Protein AF-A0AAD7IJI9-F1 (afdb_monomer)

Nearest PDB structures (foldseek):
  8hmy-assembly1_A  TM=3.292E-01  e=3.371E+00  Homo sapiens
  8iss-assembly1_B  TM=3.440E-01  e=4.046E+00  Homo sapiens
  8hmz-assembly1_A  TM=4.153E-01  e=7.431E+00  Homo sapiens
  6rr9-assembly1_A  TM=2.975E-01  e=7.431E+00  Homo sapiens
  5t3d-assembly1_A  TM=1.562E-01  e=1.529E+00  Escherichia coli K-12

pLDDT: mean 88.13, std 9.64, range [35.31, 96.5]

Radius of gyration: 15.4 Å; Cα contacts (8 Å, |Δi|>4): 268; chains: 1; bounding box: 40×31×37 Å

Secondary structure (DSSP, 8-state):
-HHHHHHHHHHHTTHHHHHHHHHHTTTT-TTHHHHEEEEEEEEE-S--SGGGSEEEEEEEEEEHHHHHHHTTT-SS-HHHHHHHHHHHHHHTT-S-EEEEEEEE--TT--S-HHHHHHH-S-EEEEEEE--HHHHHHHHTT-PPPHHHHHHHHHHHHTT----S-----

Structure (mmCIF, N/CA/C/O backbone):
data_AF-A0AAD7IJI9-F1
#
_entry.id   AF-A0AAD7IJI9-F1
#
loop_
_atom_site.group_PDB
_atom_site.id
_atom_site.type_symbol
_atom_site.label_atom_id
_atom_site.label_alt_id
_atom_site.label_comp_id
_atom_site.label_asym_id
_atom_site.label_entity_id
_atom_site.label_seq_id
_atom_site.pdbx_PDB_ins_code
_atom_site.Cartn_x
_atom_site.Cartn_y
_atom_site.Cartn_z
_atom_site.occupancy
_atom_site.B_iso_or_equiv
_atom_site.auth_seq_id
_atom_site.auth_comp_id
_atom_site.auth_asym_id
_atom_site.auth_atom_id
_atom_site.pdbx_PDB_model_num
ATOM 1 N N . MET A 1 1 ? 13.661 8.427 -7.248 1.00 59.62 1 MET A N 1
ATOM 2 C CA . MET A 1 1 ? 12.667 8.735 -6.188 1.00 59.62 1 MET A CA 1
ATOM 3 C C . MET A 1 1 ? 11.526 9.624 -6.678 1.00 59.62 1 MET A C 1
ATOM 5 O O . MET A 1 1 ? 10.407 9.388 -6.252 1.00 59.62 1 MET A O 1
ATOM 9 N N . GLN A 1 2 ? 11.756 10.604 -7.561 1.00 71.94 2 GLN A N 1
ATOM 10 C CA . GLN A 1 2 ? 10.673 11.459 -8.073 1.00 71.94 2 GLN A CA 1
ATOM 11 C C . GLN A 1 2 ? 9.586 10.656 -8.814 1.00 71.94 2 GLN A C 1
ATOM 13 O O . GLN A 1 2 ? 8.403 10.842 -8.552 1.00 71.94 2 GLN A O 1
ATOM 18 N N . ASP A 1 3 ? 9.983 9.678 -9.627 1.00 81.31 3 ASP A N 1
ATOM 19 C CA . ASP A 1 3 ? 9.043 8.881 -10.419 1.00 81.31 3 ASP A CA 1
ATOM 20 C C . ASP A 1 3 ? 8.142 7.948 -9.601 1.00 81.31 3 ASP A C 1
ATOM 22 O O . ASP A 1 3 ? 6.962 7.817 -9.910 1.00 81.31 3 ASP A O 1
ATOM 26 N N . ILE A 1 4 ? 8.665 7.299 -8.553 1.00 80.50 4 ILE A N 1
ATOM 27 C CA . ILE A 1 4 ? 7.853 6.421 -7.691 1.00 80.50 4 ILE A CA 1
ATOM 28 C C . ILE A 1 4 ? 6.847 7.232 -6.859 1.00 80.50 4 ILE A C 1
ATOM 30 O O . ILE A 1 4 ? 5.748 6.753 -6.591 1.00 80.50 4 ILE A O 1
ATOM 34 N N . ASN A 1 5 ? 7.179 8.483 -6.521 1.00 81.56 5 ASN A N 1
ATOM 35 C CA . ASN A 1 5 ? 6.238 9.406 -5.891 1.00 81.56 5 ASN A CA 1
ATOM 36 C C . ASN A 1 5 ? 5.141 9.834 -6.875 1.00 81.56 5 ASN A C 1
ATOM 38 O O . ASN A 1 5 ? 3.968 9.724 -6.540 1.00 81.56 5 ASN A O 1
ATOM 42 N N . GLN A 1 6 ? 5.500 10.223 -8.105 1.00 82.25 6 GLN A N 1
ATOM 43 C CA . GLN A 1 6 ? 4.524 10.560 -9.153 1.00 82.25 6 GLN A CA 1
ATOM 44 C C . GLN A 1 6 ? 3.604 9.381 -9.494 1.00 82.25 6 GLN A C 1
ATOM 46 O O . GLN A 1 6 ? 2.400 9.552 -9.666 1.00 82.25 6 GLN A O 1
ATOM 51 N N . TRP A 1 7 ? 4.159 8.168 -9.570 1.00 87.56 7 TRP A N 1
ATOM 52 C CA . TRP A 1 7 ? 3.377 6.944 -9.728 1.00 87.56 7 TRP A CA 1
ATOM 53 C C . TRP A 1 7 ? 2.367 6.803 -8.587 1.00 87.56 7 TRP A C 1
ATOM 55 O O . TRP A 1 7 ? 1.179 6.606 -8.834 1.00 87.56 7 TRP A O 1
ATOM 65 N N . ALA A 1 8 ? 2.817 6.951 -7.340 1.00 79.06 8 ALA A N 1
ATOM 66 C CA . ALA A 1 8 ? 1.940 6.796 -6.192 1.00 79.06 8 ALA A CA 1
ATOM 67 C C . ALA A 1 8 ? 0.843 7.860 -6.167 1.00 79.06 8 ALA A C 1
ATOM 69 O O . ALA A 1 8 ? -0.300 7.523 -5.904 1.00 79.06 8 ALA A O 1
ATOM 70 N N . GLU A 1 9 ? 1.146 9.118 -6.487 1.00 82.75 9 GLU A N 1
ATOM 71 C CA . GLU A 1 9 ? 0.150 10.193 -6.569 1.00 82.75 9 GLU A CA 1
ATOM 72 C C . GLU A 1 9 ? -0.985 9.857 -7.540 1.00 82.75 9 GLU A C 1
ATOM 74 O O . GLU A 1 9 ? -2.154 10.014 -7.184 1.00 82.75 9 GLU A O 1
ATOM 79 N N . VAL A 1 10 ? -0.656 9.322 -8.721 1.00 82.06 10 VAL A N 1
ATOM 80 C CA . VAL A 1 10 ? -1.656 8.908 -9.717 1.00 82.06 10 VAL A CA 1
ATOM 81 C C . VAL A 1 10 ? -2.523 7.754 -9.209 1.00 82.06 10 VAL A C 1
ATOM 83 O O . VAL A 1 10 ? -3.721 7.753 -9.474 1.00 82.06 10 VAL A O 1
ATOM 86 N N . HIS A 1 11 ? -1.952 6.806 -8.457 1.00 81.50 11 HIS A N 1
ATOM 87 C CA . HIS A 1 11 ? -2.671 5.612 -7.984 1.00 81.50 11 HIS A CA 1
ATOM 88 C C . HIS A 1 11 ? -3.303 5.751 -6.584 1.00 81.50 11 HIS A C 1
ATOM 90 O O . HIS A 1 11 ? -4.125 4.928 -6.172 1.00 81.50 11 HIS A O 1
ATOM 96 N N . ASN A 1 12 ? -2.923 6.774 -5.815 1.00 80.62 12 ASN A N 1
ATOM 97 C CA . ASN A 1 12 ? -3.429 7.038 -4.463 1.00 80.62 12 ASN A CA 1
ATOM 98 C C . ASN A 1 12 ? -4.872 7.557 -4.476 1.00 80.62 12 ASN A C 1
ATOM 100 O O . ASN A 1 12 ? -5.554 7.457 -3.457 1.00 80.62 12 ASN A O 1
ATOM 104 N N . GLY A 1 13 ? -5.330 8.111 -5.603 1.00 73.81 13 GLY A N 1
ATOM 105 C CA . GLY A 1 13 ? -6.699 8.595 -5.779 1.00 73.81 13 GLY A CA 1
ATOM 106 C C . GLY A 1 13 ? -7.710 7.512 -6.167 1.00 73.81 13 GLY A C 1
ATOM 107 O O . GLY A 1 13 ? -8.906 7.727 -5.990 1.00 73.81 13 GLY A O 1
ATOM 108 N N . ASP A 1 14 ? -7.257 6.362 -6.678 1.00 76.12 14 ASP A N 1
ATOM 109 C CA . ASP A 1 14 ? -8.137 5.339 -7.249 1.00 76.12 14 ASP A CA 1
ATOM 110 C C . ASP A 1 14 ? -7.873 3.927 -6.694 1.00 76.12 14 ASP A C 1
ATOM 112 O O . ASP A 1 14 ? -8.705 3.353 -5.994 1.00 76.12 14 ASP A O 1
ATOM 116 N N . CYS A 1 15 ? -6.710 3.349 -6.973 1.00 85.69 15 CYS A N 1
ATOM 117 C CA . CYS A 1 15 ? -6.457 1.922 -6.894 1.00 85.69 15 CYS A CA 1
ATOM 118 C C . CYS A 1 15 ? -5.778 1.526 -5.590 1.00 85.69 15 CYS A C 1
ATOM 120 O O . CYS A 1 15 ? -6.173 0.535 -4.978 1.00 85.69 15 CYS A O 1
ATOM 122 N N . LEU A 1 16 ? -4.760 2.266 -5.144 1.00 88.62 16 LEU A N 1
ATOM 123 C CA . LEU A 1 16 ? -4.002 1.905 -3.943 1.00 88.62 16 LEU A 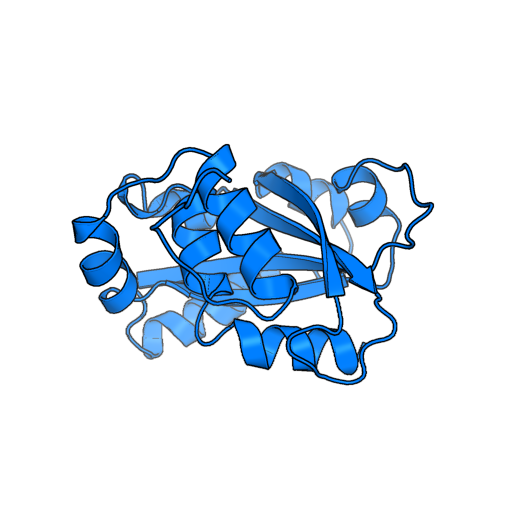CA 1
ATOM 124 C C . LEU A 1 16 ? -4.867 1.878 -2.676 1.00 88.62 16 LEU A C 1
ATOM 126 O O . LEU A 1 16 ? -4.728 0.919 -1.911 1.00 88.62 16 LEU A O 1
ATOM 130 N N . PRO A 1 17 ? -5.807 2.823 -2.458 1.00 90.75 17 PRO A N 1
ATOM 131 C CA . PRO A 1 17 ? -6.752 2.706 -1.359 1.00 90.75 17 PRO A CA 1
ATOM 132 C C . PRO A 1 17 ? -7.586 1.429 -1.472 1.00 90.75 17 PRO A C 1
ATOM 134 O O . PRO A 1 17 ? -7.612 0.641 -0.531 1.00 90.75 17 PRO A O 1
ATOM 137 N N . ILE A 1 18 ? -8.209 1.169 -2.625 1.00 90.88 18 ILE A N 1
ATOM 138 C CA . ILE A 1 18 ? -9.079 -0.001 -2.825 1.00 90.88 18 ILE A CA 1
ATOM 139 C C . ILE A 1 18 ? -8.313 -1.310 -2.596 1.00 90.88 18 ILE A C 1
ATOM 141 O O . ILE A 1 18 ? -8.775 -2.182 -1.857 1.00 90.88 18 ILE A O 1
ATOM 145 N N . VAL A 1 19 ? -7.121 -1.433 -3.182 1.00 92.19 19 VAL A N 1
ATOM 146 C CA . VAL A 1 19 ? -6.243 -2.594 -3.010 1.00 92.19 19 VAL A CA 1
ATOM 147 C C . VAL A 1 19 ? -5.873 -2.779 -1.550 1.00 92.19 19 VAL A C 1
ATOM 149 O O . VAL A 1 19 ? -5.938 -3.899 -1.060 1.00 92.19 19 VAL A O 1
ATOM 152 N N . ALA A 1 20 ? -5.511 -1.718 -0.831 1.00 93.38 20 ALA A N 1
ATOM 153 C CA . ALA A 1 20 ? -5.143 -1.837 0.573 1.00 93.38 20 ALA A CA 1
ATOM 154 C C . ALA A 1 20 ? -6.340 -2.207 1.463 1.00 93.38 20 ALA A C 1
ATOM 156 O O . ALA A 1 20 ? -6.194 -3.035 2.361 1.00 93.38 20 ALA A O 1
ATOM 157 N N . TRP A 1 21 ? -7.541 -1.697 1.178 1.00 94.25 21 TRP A N 1
ATOM 158 C CA . TRP A 1 21 ? -8.762 -2.139 1.860 1.00 94.25 21 TRP A CA 1
ATOM 159 C C . TRP A 1 21 ? -8.989 -3.646 1.706 1.00 94.25 21 TRP A C 1
ATOM 161 O O . TRP A 1 21 ? -9.253 -4.329 2.699 1.00 94.25 21 TRP A O 1
ATOM 171 N N . GLN A 1 22 ? -8.832 -4.158 0.483 1.00 94.50 22 GLN A N 1
ATOM 172 C CA . GLN A 1 22 ? -8.964 -5.582 0.182 1.00 94.50 22 GLN A CA 1
ATOM 173 C C . GLN A 1 22 ? -7.821 -6.398 0.806 1.00 94.50 22 GLN A C 1
ATOM 175 O O . GLN A 1 22 ? -8.069 -7.353 1.533 1.00 94.50 22 GLN A O 1
ATOM 180 N N . ALA A 1 23 ? -6.565 -6.009 0.602 1.00 94.44 23 ALA A N 1
ATOM 181 C CA . ALA A 1 23 ? -5.403 -6.769 1.056 1.00 94.44 23 ALA A CA 1
ATOM 182 C C . ALA A 1 23 ? -5.303 -6.856 2.588 1.00 94.44 23 ALA A C 1
ATOM 184 O O . ALA A 1 23 ? -4.913 -7.889 3.132 1.00 94.44 23 ALA A O 1
ATOM 185 N N . LEU A 1 24 ? -5.667 -5.790 3.306 1.00 95.12 24 LEU A N 1
ATOM 186 C CA . LEU A 1 24 ? -5.581 -5.767 4.769 1.00 95.12 24 LEU A CA 1
ATOM 187 C C . LEU A 1 24 ? -6.818 -6.381 5.449 1.00 95.12 24 LEU A C 1
ATOM 189 O O . LEU A 1 24 ? -6.748 -6.720 6.635 1.00 95.12 24 LEU A O 1
ATOM 193 N N . GLY A 1 25 ? -7.914 -6.584 4.709 1.00 93.50 25 GLY A N 1
ATOM 194 C CA . GLY A 1 25 ? -9.170 -7.120 5.235 1.00 93.50 25 GLY A CA 1
ATOM 195 C C . GLY A 1 25 ? -9.981 -6.089 6.021 1.00 93.50 25 GLY A C 1
ATOM 196 O O . GLY A 1 25 ? -10.601 -6.423 7.031 1.00 93.50 25 GLY A O 1
ATOM 197 N N . LEU A 1 26 ? -9.951 -4.819 5.604 1.00 94.12 26 LEU A N 1
ATOM 198 C CA . LEU A 1 26 ? -10.517 -3.715 6.394 1.00 94.12 26 LEU A CA 1
ATOM 199 C C . LEU A 1 26 ? -12.051 -3.710 6.434 1.00 94.12 26 LEU A C 1
ATOM 201 O O . LEU A 1 26 ? -12.634 -3.076 7.312 1.00 94.12 26 LEU A O 1
ATOM 205 N N . LEU A 1 27 ? -12.711 -4.419 5.513 1.00 91.69 27 LEU A N 1
ATOM 206 C CA . LEU A 1 27 ? -14.172 -4.533 5.488 1.00 91.69 27 LEU A CA 1
ATOM 207 C C . LEU A 1 27 ? -14.718 -5.327 6.677 1.00 91.69 27 LEU A C 1
ATOM 209 O O . LEU A 1 27 ? -15.776 -4.981 7.204 1.00 91.69 27 LEU A O 1
ATOM 213 N N . SER A 1 28 ? -13.993 -6.365 7.101 1.00 91.81 28 SER A N 1
ATOM 214 C CA . SER A 1 28 ? -14.358 -7.213 8.237 1.00 91.81 28 SER A CA 1
ATOM 215 C C . SER A 1 28 ? -13.692 -6.762 9.534 1.00 91.81 28 SER A C 1
ATOM 217 O O . SER A 1 28 ? -14.304 -6.845 10.596 1.00 91.81 28 SER A O 1
ATOM 219 N N . ASN A 1 29 ? -12.458 -6.259 9.462 1.00 94.06 29 ASN A N 1
ATOM 220 C CA . ASN A 1 29 ? -11.703 -5.829 10.629 1.00 94.06 29 ASN A CA 1
ATOM 221 C C . ASN A 1 29 ? -10.939 -4.531 10.350 1.00 94.06 29 ASN A C 1
ATOM 223 O O . ASN A 1 29 ? -9.795 -4.542 9.892 1.00 94.06 29 ASN A O 1
ATOM 227 N N . LEU A 1 30 ? -11.549 -3.401 10.707 1.00 92.88 30 LEU A N 1
ATOM 228 C CA . LEU A 1 30 ? -10.927 -2.089 10.545 1.00 92.88 30 LEU A CA 1
ATOM 229 C C . LEU A 1 30 ? -9.618 -1.959 11.346 1.00 92.88 30 LEU A C 1
ATOM 231 O O . LEU A 1 30 ? -8.697 -1.263 10.916 1.00 92.88 30 LEU A O 1
ATOM 235 N N . GLU A 1 31 ? -9.497 -2.636 12.494 1.00 93.19 31 GLU A N 1
ATOM 236 C CA . GLU A 1 31 ? -8.296 -2.610 13.345 1.00 93.19 31 GLU A CA 1
ATOM 237 C C . GLU A 1 31 ? -7.078 -3.267 12.686 1.00 93.19 31 GLU A C 1
ATOM 239 O O . GLU A 1 31 ? -5.944 -2.972 13.072 1.00 93.19 31 GLU A O 1
ATOM 244 N N . ALA A 1 32 ? -7.267 -4.049 11.616 1.00 94.00 32 ALA A N 1
ATOM 245 C CA . ALA A 1 32 ? -6.160 -4.591 10.833 1.00 94.00 32 ALA A CA 1
ATOM 246 C C . ALA A 1 32 ? -5.247 -3.496 10.244 1.00 94.00 32 ALA A C 1
ATOM 248 O O . ALA A 1 32 ? -4.056 -3.745 10.055 1.00 94.00 32 ALA A O 1
ATOM 249 N N . ARG A 1 33 ? -5.743 -2.259 10.058 1.00 93.31 33 ARG A N 1
ATOM 250 C CA . ARG A 1 33 ? -4.931 -1.100 9.624 1.00 93.31 33 ARG A CA 1
ATOM 251 C C . ARG A 1 33 ? -3.751 -0.788 10.559 1.00 93.31 33 ARG A C 1
ATOM 253 O O . ARG A 1 33 ? -2.759 -0.217 10.123 1.00 93.31 33 ARG A O 1
ATOM 260 N N . LYS A 1 34 ? -3.852 -1.160 11.843 1.00 90.25 34 LYS A N 1
ATOM 261 C CA . LYS A 1 34 ? -2.821 -0.910 12.867 1.00 90.25 34 LYS A CA 1
ATOM 262 C C . LYS A 1 34 ? -1.824 -2.059 13.005 1.00 90.25 34 LYS A C 1
ATOM 264 O O . LYS A 1 34 ? -0.742 -1.882 13.568 1.00 90.25 34 LYS A O 1
ATOM 269 N N . SER A 1 35 ? -2.190 -3.253 12.542 1.00 91.62 35 SER A N 1
ATOM 270 C CA . SER A 1 35 ? -1.395 -4.473 12.711 1.00 91.62 35 SER A CA 1
ATOM 271 C C . SER A 1 35 ? -0.800 -5.000 11.410 1.00 91.62 35 SER A C 1
ATOM 273 O O . SER A 1 35 ? 0.115 -5.820 11.475 1.00 91.62 35 SER A O 1
ATOM 275 N N . LYS A 1 36 ? -1.244 -4.500 10.252 1.00 95.19 36 LYS A N 1
ATOM 276 C CA . LYS A 1 36 ? -0.782 -4.927 8.929 1.00 95.19 36 LYS A CA 1
ATOM 277 C C . LYS A 1 36 ? -0.335 -3.750 8.058 1.00 95.19 36 LYS A C 1
ATOM 279 O O . LYS A 1 36 ? -0.864 -2.648 8.167 1.00 95.19 36 LYS A O 1
ATOM 284 N N . ILE A 1 37 ? 0.630 -4.009 7.182 1.00 95.12 37 ILE A N 1
ATOM 285 C CA . ILE A 1 37 ? 1.181 -3.077 6.194 1.00 95.12 37 ILE A CA 1
ATOM 286 C C . ILE A 1 37 ? 1.212 -3.795 4.849 1.00 95.12 37 ILE A C 1
ATOM 288 O O . ILE A 1 37 ? 1.656 -4.940 4.763 1.00 95.12 37 ILE A O 1
ATOM 292 N N . LEU A 1 38 ? 0.766 -3.115 3.795 1.00 96.50 38 LEU A N 1
ATOM 293 C CA . LEU A 1 38 ? 0.894 -3.631 2.438 1.00 96.50 38 LEU A CA 1
ATOM 294 C C . LEU A 1 38 ? 2.273 -3.258 1.891 1.00 96.50 38 LEU A C 1
ATOM 296 O O . LEU A 1 38 ? 2.614 -2.080 1.835 1.00 96.50 38 LEU A O 1
ATOM 300 N N . VAL A 1 39 ? 3.059 -4.245 1.480 1.00 96.50 39 VAL A N 1
ATOM 301 C CA . VAL A 1 39 ? 4.366 -4.043 0.847 1.00 96.50 39 VAL A CA 1
ATOM 302 C C . VAL A 1 39 ? 4.252 -4.443 -0.618 1.00 96.50 39 VAL A C 1
ATOM 304 O O . VAL A 1 39 ? 3.811 -5.551 -0.917 1.00 96.50 39 VAL A O 1
ATOM 307 N N . ILE A 1 40 ? 4.631 -3.550 -1.530 1.00 96.38 40 ILE A N 1
ATOM 308 C CA . ILE A 1 40 ? 4.533 -3.744 -2.979 1.00 96.38 40 ILE A CA 1
ATOM 309 C C . ILE A 1 40 ? 5.931 -3.639 -3.591 1.00 96.38 40 ILE A C 1
ATOM 311 O O . ILE A 1 40 ? 6.568 -2.587 -3.531 1.00 96.38 40 ILE A O 1
ATOM 315 N N . GLY A 1 41 ? 6.394 -4.728 -4.194 1.00 95.69 41 GLY A N 1
ATOM 316 C CA . GLY A 1 41 ? 7.580 -4.767 -5.040 1.00 95.69 41 GLY A CA 1
ATOM 317 C C . GLY A 1 41 ? 7.217 -4.424 -6.481 1.00 95.69 41 GLY A C 1
ATOM 318 O O . GLY A 1 41 ? 6.325 -5.035 -7.076 1.00 95.69 41 GLY A O 1
ATOM 319 N N . LEU A 1 42 ? 7.914 -3.448 -7.046 1.00 95.00 42 LEU A N 1
ATOM 320 C CA . LEU A 1 42 ? 7.661 -2.877 -8.362 1.00 95.00 42 LEU A CA 1
ATOM 321 C C . LEU A 1 42 ? 8.904 -2.999 -9.241 1.00 95.00 42 LEU A C 1
ATOM 323 O O . LEU A 1 42 ? 10.004 -2.709 -8.787 1.00 95.00 42 LEU A O 1
ATOM 327 N N . CYS A 1 43 ? 8.728 -3.353 -10.511 1.00 93.94 43 CYS A N 1
ATOM 328 C CA . CYS A 1 43 ? 9.793 -3.279 -11.513 1.00 93.94 43 CYS A CA 1
ATOM 329 C C . CYS A 1 43 ? 9.564 -2.101 -12.445 1.00 93.94 43 CYS A C 1
ATOM 331 O O . CYS A 1 43 ? 8.452 -1.918 -12.942 1.00 93.94 43 CYS A O 1
ATOM 333 N N . ARG A 1 44 ? 10.619 -1.325 -12.701 1.00 92.50 44 ARG A N 1
ATOM 334 C CA . ARG A 1 44 ? 10.580 -0.222 -13.659 1.00 92.50 44 ARG A CA 1
ATOM 335 C C . ARG A 1 44 ? 10.357 -0.751 -15.078 1.00 92.50 44 ARG A C 1
ATOM 337 O O . ARG A 1 44 ? 10.974 -1.736 -15.479 1.00 92.50 44 ARG A O 1
ATOM 344 N N . THR A 1 45 ? 9.494 -0.085 -15.835 1.00 92.06 45 THR A N 1
ATOM 345 C CA . THR A 1 45 ? 9.262 -0.353 -17.260 1.00 92.06 45 THR A CA 1
ATOM 346 C C . THR A 1 45 ? 9.973 0.685 -18.133 1.00 92.06 45 THR A C 1
ATOM 348 O O . THR A 1 45 ? 10.487 1.692 -17.644 1.00 92.06 45 THR A O 1
ATOM 351 N N . ALA A 1 46 ? 9.955 0.476 -19.452 1.00 92.12 46 ALA A N 1
ATOM 352 C CA . ALA A 1 46 ? 10.395 1.477 -20.426 1.00 92.12 46 ALA A CA 1
ATOM 353 C C . ALA A 1 46 ? 9.399 2.646 -20.604 1.00 92.12 46 ALA A C 1
ATOM 355 O O . ALA A 1 46 ? 9.655 3.555 -21.390 1.00 92.12 46 ALA A O 1
ATOM 356 N N . SER A 1 47 ? 8.249 2.622 -19.919 1.00 90.38 47 SER A N 1
ATOM 357 C CA . SER A 1 47 ? 7.223 3.656 -20.051 1.00 90.38 47 SER A CA 1
ATOM 358 C C . SER A 1 47 ? 7.681 4.990 -19.468 1.00 90.38 47 SER A C 1
ATOM 360 O O . SER A 1 47 ? 8.313 5.051 -18.412 1.00 90.38 47 SER A O 1
ATOM 362 N N . THR A 1 48 ? 7.273 6.072 -20.127 1.00 88.75 48 THR A N 1
ATOM 363 C CA . THR A 1 48 ? 7.381 7.451 -19.634 1.00 88.75 48 THR A CA 1
ATOM 364 C C . THR A 1 48 ? 6.063 7.972 -19.049 1.00 88.75 48 THR A C 1
ATOM 366 O O . THR A 1 48 ? 5.988 9.117 -18.618 1.00 88.75 48 THR A O 1
ATOM 369 N N . THR A 1 49 ? 5.012 7.147 -19.008 1.00 87.50 49 THR A N 1
ATOM 370 C CA . THR A 1 49 ? 3.720 7.529 -18.426 1.00 87.50 49 THR A CA 1
ATOM 371 C C . THR A 1 49 ? 3.677 7.148 -16.943 1.00 87.50 49 THR A C 1
ATOM 373 O O . THR A 1 49 ? 3.811 5.959 -16.645 1.00 87.50 49 THR A O 1
ATOM 376 N N . PRO A 1 50 ? 3.386 8.082 -16.014 1.00 85.56 50 PRO A N 1
ATOM 377 C CA . PRO A 1 50 ? 3.363 7.799 -14.575 1.00 85.56 50 PRO A CA 1
ATOM 378 C C . PRO A 1 50 ? 2.497 6.607 -14.164 1.00 85.56 50 PRO A C 1
ATOM 380 O O . PRO A 1 50 ? 2.867 5.824 -13.291 1.00 85.56 50 PRO A O 1
ATOM 383 N N . ARG A 1 51 ? 1.372 6.408 -14.859 1.00 86.19 51 ARG A N 1
ATOM 384 C CA . ARG A 1 51 ? 0.453 5.289 -14.626 1.00 86.19 51 ARG A CA 1
ATOM 385 C C . ARG A 1 51 ? 1.094 3.917 -14.856 1.00 86.19 51 ARG A C 1
ATOM 387 O O . ARG A 1 51 ? 0.723 2.966 -14.176 1.00 86.19 51 ARG A O 1
ATOM 394 N N . THR A 1 52 ? 2.042 3.822 -15.788 1.00 89.81 52 THR A N 1
ATOM 395 C CA . THR A 1 52 ? 2.661 2.566 -16.244 1.00 89.81 52 THR A CA 1
ATOM 396 C C . THR A 1 52 ? 4.180 2.548 -16.080 1.00 89.81 52 THR A C 1
ATOM 398 O O . THR A 1 52 ? 4.839 1.656 -16.614 1.00 89.81 52 THR A O 1
ATOM 401 N N . TYR A 1 53 ? 4.748 3.486 -15.307 1.00 91.00 53 TYR A N 1
ATOM 402 C CA . TYR A 1 53 ? 6.168 3.486 -14.932 1.00 91.00 53 TYR A CA 1
ATOM 403 C C . TYR A 1 53 ? 6.619 2.150 -14.349 1.00 91.00 53 TYR A C 1
ATOM 405 O O . TYR A 1 53 ? 7.770 1.760 -14.525 1.00 91.00 53 TYR A O 1
ATOM 413 N N . TYR A 1 54 ? 5.716 1.450 -13.665 1.00 92.88 54 TYR A N 1
ATOM 414 C CA . TYR A 1 54 ? 6.033 0.247 -12.924 1.00 92.88 54 TYR A CA 1
ATOM 415 C C . TYR A 1 54 ? 5.050 -0.880 -13.212 1.00 92.88 54 TYR A C 1
ATOM 417 O O . TYR A 1 54 ? 3.849 -0.652 -13.324 1.00 92.88 54 TYR A O 1
ATOM 425 N N . THR A 1 55 ? 5.559 -2.109 -13.242 1.00 94.06 55 THR A N 1
ATOM 426 C CA . THR A 1 55 ? 4.756 -3.336 -13.182 1.00 94.06 55 THR A CA 1
ATOM 427 C C . THR A 1 55 ? 4.897 -4.006 -11.825 1.00 94.06 55 THR A C 1
ATOM 429 O O . THR A 1 55 ? 5.944 -3.910 -11.182 1.00 94.06 55 THR A O 1
ATOM 432 N N . LEU A 1 56 ? 3.859 -4.734 -11.412 1.00 94.62 56 LEU A N 1
ATOM 433 C CA . LEU A 1 56 ? 3.895 -5.534 -10.193 1.00 94.62 56 LEU A CA 1
ATOM 434 C C . LEU A 1 56 ? 4.934 -6.655 -10.312 1.00 94.62 56 LEU A C 1
ATOM 436 O O . LEU A 1 56 ? 4.854 -7.457 -11.243 1.00 94.62 56 LEU A O 1
ATOM 440 N N . LYS A 1 57 ? 5.861 -6.731 -9.354 1.00 93.88 57 LYS A N 1
ATOM 441 C CA . LYS A 1 57 ? 6.751 -7.884 -9.175 1.00 93.88 57 LYS A CA 1
ATOM 442 C C . LYS A 1 57 ? 6.195 -8.826 -8.117 1.00 93.88 57 LYS A C 1
ATOM 444 O O . LYS A 1 57 ? 5.966 -10.001 -8.377 1.00 93.88 57 LYS A O 1
ATOM 449 N N . GLU A 1 58 ? 5.946 -8.287 -6.931 1.00 94.19 58 GLU A N 1
ATOM 450 C CA . GLU A 1 58 ? 5.466 -9.043 -5.780 1.00 94.19 58 GLU A CA 1
ATOM 451 C C . GLU A 1 58 ? 4.633 -8.130 -4.876 1.00 94.19 58 GLU A C 1
ATOM 453 O O . GLU A 1 58 ? 4.806 -6.913 -4.861 1.00 94.19 58 GLU A O 1
ATOM 458 N N . VAL A 1 59 ? 3.719 -8.710 -4.104 1.00 95.62 59 VAL A N 1
ATOM 459 C CA . VAL A 1 59 ? 2.992 -7.995 -3.057 1.00 95.62 59 VAL A CA 1
ATOM 460 C C . VAL A 1 59 ? 2.804 -8.899 -1.848 1.00 95.62 59 VAL A C 1
ATOM 462 O O . VAL A 1 59 ? 2.414 -10.065 -1.977 1.00 95.62 59 VAL A O 1
ATOM 465 N N . TYR A 1 60 ? 3.069 -8.338 -0.673 1.00 95.62 60 TYR A N 1
ATOM 466 C CA . TYR A 1 60 ? 3.076 -9.041 0.600 1.00 95.62 60 TYR A CA 1
ATOM 467 C C . TYR A 1 60 ? 2.355 -8.221 1.671 1.00 95.62 60 TYR A C 1
ATOM 469 O O . TYR A 1 60 ? 2.540 -7.008 1.775 1.00 95.62 60 TYR A O 1
ATOM 477 N N . VAL A 1 61 ? 1.533 -8.883 2.484 1.00 96.06 61 VAL A N 1
ATOM 478 C CA . VAL A 1 61 ? 0.876 -8.263 3.639 1.00 96.06 61 VAL A CA 1
ATOM 479 C C . VAL A 1 61 ? 1.704 -8.586 4.877 1.00 96.06 6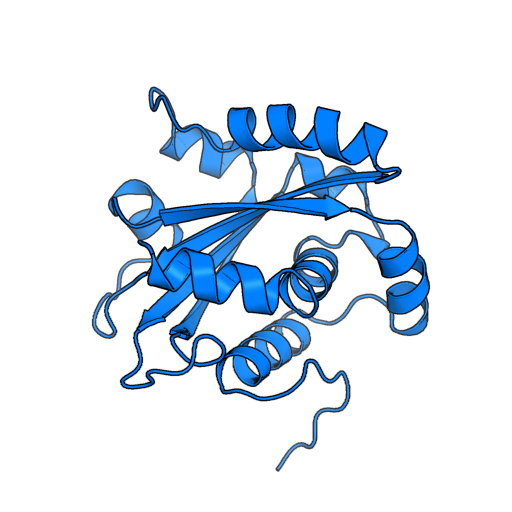1 VAL A C 1
ATOM 481 O O . VAL A 1 61 ? 1.594 -9.669 5.444 1.00 96.06 61 VAL A O 1
ATOM 484 N N . ALA A 1 62 ? 2.548 -7.643 5.285 1.00 95.31 62 ALA A N 1
ATOM 4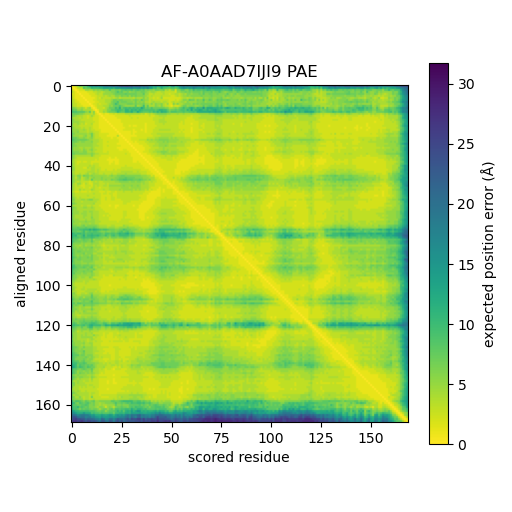85 C CA . ALA A 1 62 ? 3.415 -7.794 6.446 1.00 95.31 62 ALA A CA 1
ATOM 486 C C . ALA A 1 62 ? 2.698 -7.388 7.733 1.00 95.31 62 ALA A C 1
ATOM 488 O O . ALA A 1 62 ? 1.868 -6.476 7.735 1.00 95.31 62 ALA A O 1
ATOM 489 N N . SER A 1 63 ? 3.077 -7.984 8.862 1.00 94.62 63 SER A N 1
ATOM 490 C CA . SER A 1 63 ? 2.703 -7.425 10.159 1.00 94.62 63 SER A CA 1
ATOM 491 C C . SER A 1 63 ? 3.502 -6.151 10.457 1.00 94.62 63 SER A C 1
ATOM 493 O O . SER A 1 63 ? 4.672 -6.005 10.084 1.00 94.62 63 SER A O 1
ATOM 495 N N . THR A 1 64 ? 2.910 -5.225 11.215 1.00 91.88 64 THR 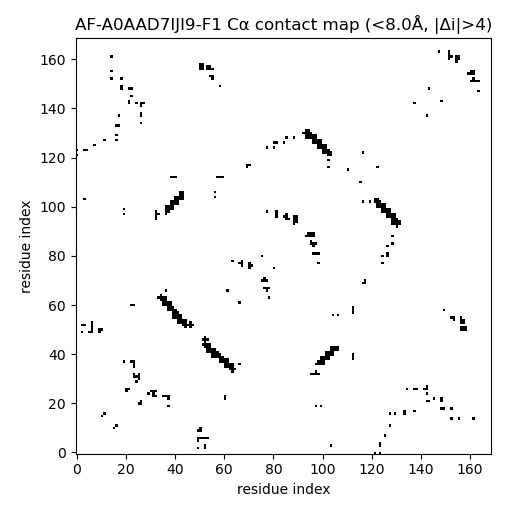A N 1
ATOM 496 C CA . THR A 1 64 ? 3.640 -4.037 11.687 1.00 91.88 64 THR A CA 1
ATOM 497 C C . THR A 1 64 ? 4.827 -4.406 12.574 1.00 91.88 64 THR A C 1
ATOM 499 O O . THR A 1 64 ? 5.807 -3.665 12.606 1.00 91.88 64 THR A O 1
ATOM 502 N N . ALA A 1 65 ? 4.783 -5.545 13.272 1.00 92.25 65 ALA A N 1
ATOM 503 C CA . ALA A 1 65 ? 5.886 -6.039 14.095 1.00 92.25 65 ALA A CA 1
ATOM 504 C C . ALA A 1 65 ? 7.102 -6.461 13.253 1.00 92.25 65 ALA A C 1
ATOM 506 O O . ALA A 1 65 ? 8.230 -6.089 13.583 1.00 92.25 65 ALA A O 1
ATOM 507 N N . GLU A 1 66 ? 6.883 -7.187 12.152 1.00 94.19 66 GLU A N 1
ATOM 508 C CA . GLU A 1 66 ? 7.948 -7.564 11.211 1.00 94.19 66 GLU A CA 1
ATOM 509 C C . GLU A 1 66 ? 8.603 -6.328 10.597 1.00 94.19 66 GLU A C 1
ATOM 511 O O . GLU A 1 66 ? 9.827 -6.189 10.638 1.00 94.19 66 GLU A O 1
ATOM 516 N N . VAL A 1 67 ? 7.794 -5.380 10.117 1.00 92.94 67 VAL A N 1
ATOM 517 C CA . VAL A 1 67 ? 8.301 -4.124 9.552 1.00 92.94 67 VAL A CA 1
ATOM 518 C C . VAL A 1 67 ? 9.064 -3.319 10.609 1.00 92.94 67 VAL A C 1
ATOM 520 O O . VAL A 1 67 ? 10.182 -2.873 10.362 1.00 92.94 67 VAL A O 1
ATOM 523 N N . LYS A 1 68 ? 8.538 -3.182 11.833 1.00 90.88 68 LYS A N 1
ATOM 524 C CA . LYS A 1 68 ? 9.247 -2.489 12.925 1.00 90.88 68 LYS A CA 1
ATOM 525 C C . LYS A 1 68 ? 10.613 -3.104 13.223 1.00 90.88 68 LYS A C 1
ATOM 527 O O . LYS A 1 68 ? 11.538 -2.361 13.544 1.00 90.88 68 LYS A O 1
ATOM 532 N N . ARG A 1 69 ? 10.754 -4.429 13.111 1.00 92.44 69 ARG A N 1
ATOM 533 C CA . ARG A 1 69 ? 12.034 -5.123 13.310 1.00 92.44 69 ARG A CA 1
ATOM 534 C C . ARG A 1 69 ? 13.055 -4.731 12.242 1.00 92.44 69 ARG A C 1
ATOM 536 O O . ARG A 1 69 ? 14.194 -4.440 12.591 1.00 92.44 69 ARG A O 1
ATOM 543 N N . ILE A 1 70 ? 12.634 -4.660 10.980 1.00 92.81 70 ILE A N 1
ATOM 544 C CA . ILE A 1 70 ? 13.487 -4.255 9.850 1.00 92.81 70 ILE A CA 1
ATOM 545 C C . ILE A 1 70 ? 13.962 -2.801 9.997 1.00 92.81 70 ILE A C 1
ATOM 547 O O . ILE A 1 70 ? 15.119 -2.485 9.727 1.00 92.81 70 ILE A O 1
ATOM 551 N N . PHE A 1 71 ? 13.082 -1.918 10.472 1.00 91.44 71 PHE A N 1
ATOM 552 C CA . PHE A 1 71 ? 13.361 -0.486 10.632 1.00 91.44 71 PHE A CA 1
ATOM 553 C C . PHE A 1 71 ? 13.846 -0.103 12.037 1.00 91.44 71 PHE A C 1
ATOM 555 O O . PHE A 1 71 ? 13.845 1.079 12.397 1.00 91.44 71 PHE A O 1
ATOM 562 N N . LYS A 1 72 ? 14.259 -1.075 12.860 1.00 89.38 72 LYS A N 1
ATOM 563 C CA . LYS A 1 72 ? 14.763 -0.803 14.209 1.00 89.38 72 LYS A CA 1
ATOM 564 C C . LYS A 1 72 ? 16.007 0.090 14.124 1.00 89.38 72 LYS A C 1
ATOM 566 O O . LYS A 1 72 ? 16.952 -0.224 13.411 1.00 89.38 72 LYS A O 1
ATOM 571 N N . GLY A 1 73 ? 15.991 1.211 14.846 1.00 84.12 73 GLY A N 1
ATOM 572 C CA . GLY A 1 73 ? 17.096 2.178 14.866 1.00 84.12 73 GLY A CA 1
ATOM 573 C C . GLY A 1 73 ? 17.176 3.108 13.648 1.00 84.12 73 GLY A C 1
ATOM 574 O O . GLY A 1 73 ? 18.070 3.945 13.599 1.00 84.12 73 GLY A O 1
ATOM 575 N N . ARG A 1 74 ? 16.251 3.010 12.681 1.00 84.38 74 ARG A N 1
ATOM 576 C CA . ARG A 1 74 ? 16.181 3.937 11.540 1.00 84.38 74 ARG A CA 1
ATOM 577 C C . ARG A 1 74 ? 15.323 5.154 11.890 1.00 84.38 74 ARG A C 1
ATOM 579 O O . ARG A 1 74 ? 14.259 5.008 12.491 1.00 84.38 74 ARG A O 1
ATOM 586 N N . SER A 1 75 ? 15.764 6.343 11.477 1.00 78.31 75 SER A N 1
ATOM 587 C CA . SER A 1 75 ? 15.033 7.605 11.678 1.00 78.31 75 SER A CA 1
ATOM 588 C C . SER A 1 75 ? 13.701 7.629 10.923 1.00 78.31 75 SER A C 1
ATOM 590 O O . SER A 1 75 ? 12.684 8.054 11.471 1.00 78.31 75 SER A O 1
ATOM 592 N N . ASN A 1 76 ? 13.693 7.111 9.692 1.00 76.94 76 ASN A N 1
ATOM 593 C CA . ASN A 1 76 ? 12.494 6.942 8.881 1.00 76.94 76 ASN A CA 1
ATOM 594 C C . ASN A 1 76 ? 11.820 5.599 9.208 1.00 76.94 76 ASN A C 1
ATOM 596 O O . ASN A 1 76 ? 12.036 4.591 8.533 1.00 76.94 76 ASN A O 1
ATOM 600 N N . ASN A 1 77 ? 11.071 5.565 10.313 1.00 84.19 77 ASN A N 1
ATOM 601 C CA . ASN A 1 77 ? 10.368 4.374 10.783 1.00 84.19 77 ASN A CA 1
ATOM 602 C C . ASN A 1 77 ? 8.898 4.377 10.308 1.00 84.19 77 ASN A C 1
ATOM 604 O O . ASN A 1 77 ? 8.167 5.308 10.655 1.00 84.19 77 ASN A O 1
ATOM 608 N N . PRO A 1 78 ? 8.418 3.316 9.631 1.00 87.56 78 PRO A N 1
ATOM 609 C CA . PRO A 1 78 ? 7.025 3.177 9.188 1.00 87.56 78 PRO A CA 1
ATOM 610 C C . PRO A 1 78 ? 5.970 3.442 10.271 1.00 87.56 78 PRO A C 1
ATOM 612 O O . PRO A 1 78 ? 4.948 4.071 10.017 1.00 87.56 78 PRO A O 1
ATOM 615 N N . GLY A 1 79 ? 6.220 3.017 11.512 1.00 85.50 79 GLY A N 1
ATOM 616 C CA . GLY A 1 79 ? 5.307 3.248 12.633 1.00 85.50 79 GLY A CA 1
ATOM 617 C C . GLY A 1 79 ? 5.286 4.694 13.136 1.00 85.50 79 GLY A C 1
ATOM 618 O O . GLY A 1 79 ? 4.324 5.096 13.786 1.00 85.50 79 GLY A O 1
ATOM 619 N N . ARG A 1 80 ? 6.330 5.484 12.867 1.00 86.31 80 ARG A N 1
ATOM 620 C CA . ARG A 1 80 ? 6.315 6.931 13.114 1.00 86.31 80 ARG A CA 1
ATOM 621 C C . ARG A 1 80 ? 5.501 7.639 12.031 1.00 86.31 80 ARG A C 1
ATOM 623 O O . ARG A 1 80 ? 4.554 8.330 12.384 1.00 86.31 80 ARG A O 1
ATOM 630 N N . VAL A 1 81 ? 5.799 7.361 10.758 1.00 89.38 81 VAL A N 1
ATOM 631 C CA . VAL A 1 81 ? 5.080 7.926 9.600 1.00 89.38 81 VAL A CA 1
ATOM 632 C C . VAL A 1 81 ? 3.579 7.647 9.690 1.00 89.38 81 VAL A C 1
ATOM 634 O O . VAL A 1 81 ? 2.771 8.555 9.530 1.00 89.38 81 VAL A O 1
ATOM 637 N N . LEU A 1 82 ? 3.187 6.412 10.018 1.00 89.69 82 LEU A N 1
ATOM 638 C CA . LEU A 1 82 ? 1.774 6.064 10.160 1.00 89.69 82 LEU A CA 1
ATOM 639 C C . LEU A 1 82 ? 1.073 6.884 11.254 1.00 89.69 82 LEU A C 1
ATOM 641 O O . LEU A 1 82 ? -0.033 7.352 11.020 1.00 89.69 82 LEU A O 1
ATOM 645 N N . ARG A 1 83 ? 1.706 7.088 12.418 1.00 88.44 83 ARG A N 1
ATOM 646 C CA . ARG A 1 83 ? 1.110 7.856 13.527 1.00 88.44 83 ARG A CA 1
ATOM 647 C C . ARG A 1 83 ? 0.954 9.334 13.189 1.00 88.44 83 ARG A C 1
ATOM 649 O O . ARG A 1 83 ? -0.128 9.878 13.369 1.00 88.44 83 ARG A O 1
ATOM 656 N N . GLU A 1 84 ? 2.011 9.950 12.662 1.00 89.69 84 GLU A N 1
ATOM 657 C CA . GLU A 1 84 ? 1.998 11.367 12.274 1.00 89.69 84 GLU A CA 1
ATOM 658 C C . GLU A 1 84 ? 0.906 11.638 11.229 1.00 89.69 84 GLU A C 1
ATOM 660 O O . GLU A 1 84 ? 0.167 12.615 11.328 1.00 89.69 84 GLU A O 1
ATOM 665 N N . HIS A 1 85 ? 0.739 10.735 10.259 1.00 89.94 85 HIS A N 1
ATOM 666 C CA . HIS A 1 85 ? -0.319 10.873 9.265 1.00 89.94 85 HIS A CA 1
ATOM 667 C C . HIS A 1 85 ? -1.706 10.489 9.785 1.00 89.94 85 HIS A C 1
ATOM 669 O O . HIS A 1 85 ? -2.681 11.085 9.338 1.00 89.94 85 HIS A O 1
ATOM 675 N N . GLU A 1 86 ? -1.841 9.534 10.708 1.00 91.75 86 GLU A N 1
ATOM 676 C CA . GLU A 1 86 ? -3.142 9.175 11.286 1.00 91.75 86 GLU A CA 1
ATOM 677 C C . GLU A 1 86 ? -3.788 10.377 11.985 1.00 91.75 86 GLU A C 1
ATOM 679 O O . GLU A 1 86 ? -4.949 10.676 11.717 1.00 91.75 86 GLU A O 1
ATOM 684 N N . GLU A 1 87 ? -3.026 11.129 12.781 1.00 90.62 87 GLU A N 1
ATOM 685 C CA . GLU A 1 87 ? -3.515 12.343 13.449 1.00 90.62 87 GLU A CA 1
ATOM 686 C C . GLU A 1 87 ? -4.031 13.399 12.463 1.00 90.62 87 GLU A C 1
ATOM 688 O O . GLU A 1 87 ? -5.038 14.059 12.727 1.00 90.62 87 GLU A O 1
ATOM 693 N N . ILE A 1 88 ? -3.365 13.550 11.316 1.00 90.31 88 ILE A N 1
ATOM 694 C CA . ILE A 1 88 ? -3.785 14.471 10.254 1.00 90.31 88 ILE A CA 1
ATOM 695 C C . ILE A 1 88 ? -5.064 13.951 9.590 1.00 90.31 88 ILE A C 1
ATOM 697 O O . ILE A 1 88 ? -6.054 14.670 9.509 1.00 90.31 88 ILE A O 1
ATOM 701 N N . ARG A 1 89 ? -5.086 12.680 9.174 1.00 91.00 89 ARG A N 1
ATOM 702 C CA . ARG A 1 89 ? -6.226 12.098 8.446 1.00 91.00 89 ARG A CA 1
ATOM 703 C C . ARG A 1 89 ? -7.501 12.037 9.283 1.00 91.00 89 ARG A C 1
ATOM 705 O O . ARG A 1 89 ? -8.587 12.169 8.728 1.00 91.00 89 ARG A O 1
ATOM 712 N N . LEU A 1 90 ? -7.388 11.856 10.599 1.00 92.38 90 LEU A N 1
ATOM 713 C CA . LEU A 1 90 ? -8.539 11.914 11.504 1.00 92.38 90 LEU A CA 1
ATOM 714 C C . LEU A 1 90 ? -9.214 13.296 11.479 1.00 92.38 90 LEU A C 1
ATOM 716 O O . LEU A 1 90 ? -10.439 13.367 11.531 1.00 92.38 90 LEU A O 1
ATOM 720 N N . LYS A 1 91 ? -8.445 14.387 11.334 1.00 92.06 91 LYS A N 1
ATOM 721 C CA . LYS A 1 91 ? -8.996 15.748 11.183 1.00 92.06 91 LYS A CA 1
ATOM 722 C C . LYS A 1 91 ? -9.731 15.932 9.853 1.00 92.06 91 LYS A C 1
ATOM 724 O O . LYS A 1 91 ? -10.704 16.675 9.805 1.00 92.06 91 LYS A O 1
ATOM 729 N N . ASP A 1 92 ? -9.327 15.195 8.821 1.00 90.75 92 ASP A N 1
ATOM 730 C CA . ASP A 1 92 ? -9.975 15.177 7.502 1.00 90.75 92 ASP A CA 1
ATOM 731 C C . ASP A 1 92 ? -11.228 14.271 7.453 1.00 90.75 92 ASP A C 1
ATOM 733 O O . ASP A 1 92 ? -11.784 14.025 6.382 1.00 90.75 92 ASP A O 1
ATOM 737 N N . GLY A 1 93 ? -11.668 13.715 8.590 1.00 91.75 93 GLY A N 1
ATOM 738 C CA . GLY A 1 93 ? -12.829 12.822 8.664 1.00 91.75 93 GLY A CA 1
ATOM 739 C C . GLY A 1 93 ? -12.546 11.369 8.262 1.00 91.75 93 GLY A C 1
ATOM 740 O O . GLY A 1 93 ? -13.480 10.605 7.998 1.00 91.75 93 GLY A O 1
ATOM 741 N N . ALA A 1 94 ? -11.277 10.952 8.203 1.00 92.69 94 ALA A N 1
ATOM 742 C CA . ALA A 1 94 ? -10.941 9.541 8.045 1.00 92.69 94 ALA A CA 1
ATOM 743 C C . ALA A 1 94 ? -11.265 8.742 9.321 1.00 92.69 94 ALA A C 1
ATOM 745 O O . ALA A 1 94 ? -11.259 9.259 10.432 1.00 92.69 94 ALA A O 1
ATOM 746 N N . LEU A 1 95 ? -11.468 7.435 9.169 1.00 91.94 95 LEU A N 1
ATOM 747 C CA . LEU A 1 95 ? -11.595 6.458 10.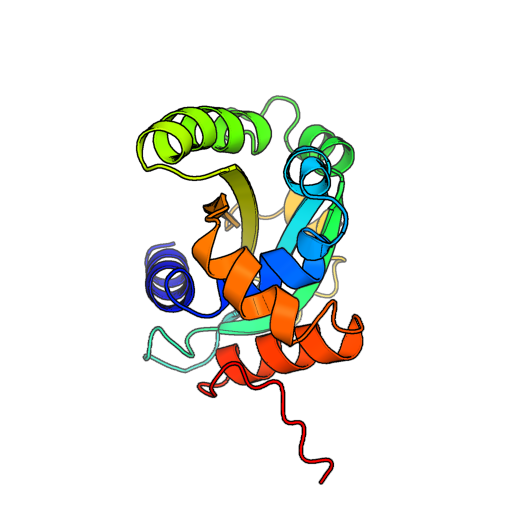260 1.00 91.94 95 LEU A CA 1
ATOM 748 C C . LEU A 1 95 ? -10.225 6.042 10.844 1.00 91.94 95 LEU A C 1
ATOM 750 O O . LEU A 1 95 ? -10.143 5.219 11.760 1.00 91.94 95 LEU A O 1
ATOM 754 N N . GLY A 1 96 ? -9.142 6.561 10.266 1.00 93.06 96 GLY A N 1
ATOM 755 C CA . GLY A 1 96 ? -7.753 6.290 10.617 1.00 93.06 96 GLY A CA 1
ATOM 756 C C . GLY A 1 96 ? -6.851 6.361 9.387 1.00 93.06 96 GLY A C 1
ATOM 757 O O . GLY A 1 96 ? -7.254 6.857 8.330 1.00 93.06 96 GLY A O 1
ATOM 758 N N . ALA A 1 97 ? -5.643 5.820 9.510 1.00 93.50 97 ALA A N 1
ATOM 759 C CA . ALA A 1 97 ? -4.713 5.680 8.397 1.00 93.50 97 ALA A CA 1
ATOM 760 C C . ALA A 1 97 ? -4.227 4.235 8.244 1.00 93.50 97 ALA A C 1
ATOM 762 O O . ALA A 1 97 ? -4.290 3.424 9.168 1.00 93.50 97 ALA A O 1
ATOM 763 N N . MET A 1 98 ? -3.741 3.922 7.051 1.00 94.12 98 MET A N 1
ATOM 764 C CA . MET A 1 98 ? -3.020 2.697 6.727 1.00 94.12 98 MET A CA 1
ATOM 765 C C . MET A 1 98 ? -1.733 3.058 5.993 1.00 94.12 98 MET A C 1
ATOM 767 O O . MET A 1 98 ? -1.621 4.146 5.427 1.00 94.12 98 MET A O 1
ATOM 771 N N . LEU A 1 99 ? -0.763 2.148 5.992 1.00 94.44 99 LEU A N 1
ATOM 772 C CA . LEU A 1 99 ? 0.521 2.373 5.342 1.00 94.44 99 LEU A CA 1
ATOM 773 C C . LEU A 1 99 ? 0.750 1.363 4.224 1.00 94.44 99 LEU A C 1
ATOM 775 O O . LEU A 1 99 ? 0.624 0.153 4.436 1.00 94.44 99 LEU A O 1
ATOM 779 N N . ILE A 1 100 ? 1.141 1.876 3.062 1.00 95.19 100 ILE A N 1
ATOM 780 C CA . ILE A 1 100 ? 1.692 1.081 1.968 1.00 95.19 100 ILE A CA 1
ATOM 781 C C . ILE A 1 100 ? 3.180 1.402 1.850 1.00 95.19 100 ILE A C 1
ATOM 783 O O . ILE A 1 100 ? 3.578 2.565 1.885 1.00 95.19 100 ILE A O 1
ATOM 787 N N . LEU A 1 101 ? 4.010 0.376 1.711 1.00 94.81 101 LEU A N 1
ATOM 788 C CA . LEU A 1 101 ? 5.422 0.510 1.378 1.00 94.81 101 LEU A CA 1
ATOM 789 C C . LEU A 1 101 ? 5.607 0.067 -0.067 1.00 94.81 101 LEU A C 1
ATOM 791 O O . LEU A 1 101 ? 5.223 -1.050 -0.407 1.00 94.81 101 LEU A O 1
ATOM 795 N N . THR A 1 102 ? 6.195 0.908 -0.911 1.00 94.62 102 THR A N 1
ATOM 796 C CA . THR A 1 102 ? 6.552 0.510 -2.277 1.00 94.62 102 THR A CA 1
ATOM 797 C C . THR A 1 102 ? 8.053 0.520 -2.470 1.00 94.62 102 THR A C 1
ATOM 799 O O . THR A 1 102 ? 8.753 1.418 -1.996 1.00 94.62 102 THR A O 1
ATOM 802 N N . LEU A 1 103 ? 8.543 -0.519 -3.139 1.00 94.25 103 LEU A N 1
ATOM 803 C CA . LEU A 1 103 ? 9.956 -0.756 -3.375 1.00 94.25 103 LEU A CA 1
ATOM 804 C C . LEU A 1 103 ? 10.194 -0.965 -4.851 1.00 94.25 103 LEU A C 1
ATOM 806 O O . LEU A 1 103 ? 9.560 -1.812 -5.475 1.00 94.25 103 LEU A O 1
ATOM 810 N N . GLU A 1 104 ? 11.143 -0.211 -5.385 1.00 93.19 104 GLU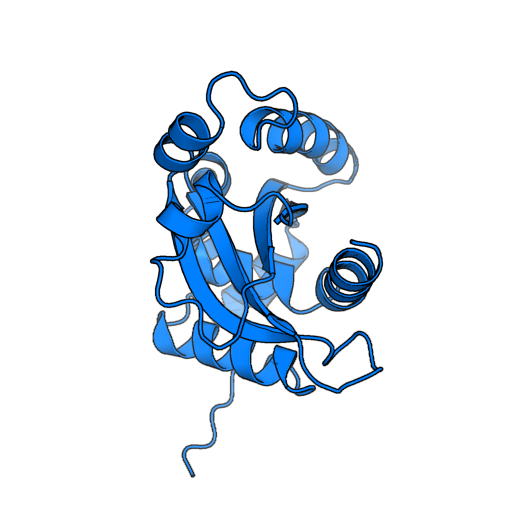 A N 1
ATOM 811 C CA . GLU A 1 104 ? 11.645 -0.455 -6.726 1.00 93.19 104 GLU A CA 1
ATOM 812 C C . GLU A 1 104 ? 12.685 -1.578 -6.674 1.00 93.19 104 GLU A C 1
ATOM 814 O O . GLU A 1 104 ? 13.671 -1.490 -5.941 1.00 93.19 104 GLU A O 1
ATOM 819 N N . MET A 1 105 ? 12.437 -2.637 -7.439 1.00 92.88 105 MET A N 1
ATOM 820 C CA . MET A 1 105 ? 13.272 -3.825 -7.568 1.00 92.88 105 MET A CA 1
ATOM 821 C C . MET A 1 105 ? 13.658 -4.009 -9.033 1.00 92.88 105 MET A C 1
ATOM 823 O O . MET A 1 105 ? 12.848 -3.794 -9.941 1.00 92.88 105 MET A O 1
ATOM 827 N N . THR A 1 106 ? 14.884 -4.459 -9.280 1.00 91.38 106 THR A N 1
ATOM 828 C CA . THR A 1 106 ? 15.306 -4.825 -10.634 1.00 91.38 106 THR A CA 1
ATOM 829 C C . THR A 1 106 ? 14.589 -6.102 -11.079 1.00 91.38 106 THR A C 1
ATOM 831 O O . THR A 1 106 ? 14.103 -6.881 -10.250 1.00 91.38 106 THR A O 1
ATOM 834 N N . ALA A 1 107 ? 14.463 -6.319 -12.390 1.00 88.31 107 ALA A N 1
ATOM 835 C CA . ALA A 1 107 ? 13.742 -7.475 -12.929 1.00 88.31 107 ALA A CA 1
ATOM 836 C C . ALA A 1 107 ? 14.371 -8.810 -12.487 1.00 88.31 107 ALA A C 1
ATOM 838 O O . ALA A 1 107 ? 13.650 -9.742 -12.135 1.00 88.31 107 ALA A O 1
ATOM 839 N N . ASP A 1 108 ? 15.699 -8.846 -12.407 1.00 91.38 108 ASP A N 1
ATOM 840 C CA . ASP A 1 108 ? 16.548 -9.967 -11.999 1.00 91.38 108 ASP A CA 1
ATOM 841 C C . ASP A 1 108 ? 16.659 -10.164 -10.476 1.00 91.38 108 ASP A C 1
ATOM 843 O O . ASP A 1 108 ? 17.183 -11.183 -10.035 1.00 91.38 108 ASP A O 1
ATOM 847 N N . ASP A 1 109 ? 16.137 -9.244 -9.654 1.00 89.69 109 ASP A N 1
ATOM 848 C CA . ASP A 1 109 ? 16.187 -9.391 -8.196 1.00 89.69 109 ASP A CA 1
ATOM 849 C C . ASP A 1 109 ? 15.356 -10.598 -7.731 1.00 89.69 109 ASP A C 1
ATOM 851 O O . ASP A 1 109 ? 14.126 -10.565 -7.761 1.00 89.69 109 ASP A O 1
ATOM 855 N N . SER A 1 110 ? 16.009 -11.671 -7.299 1.00 91.69 110 SER A N 1
ATOM 856 C CA . SER A 1 110 ? 15.341 -12.885 -6.822 1.00 91.69 110 SER A CA 1
ATOM 857 C C . SER A 1 110 ? 15.114 -12.899 -5.309 1.00 91.69 110 SER A C 1
ATOM 859 O O . SER A 1 110 ? 14.684 -13.917 -4.761 1.00 91.69 110 SER A O 1
ATOM 861 N N . ARG A 1 111 ? 15.457 -11.819 -4.594 1.00 93.19 111 ARG A N 1
ATOM 862 C CA . ARG A 1 111 ? 15.295 -11.767 -3.138 1.00 93.19 111 ARG A CA 1
ATOM 863 C C . ARG A 1 111 ? 13.810 -11.698 -2.775 1.00 93.19 111 ARG A C 1
ATOM 865 O O . ARG A 1 111 ? 13.069 -10.955 -3.418 1.00 93.19 111 ARG A O 1
ATOM 872 N N . PRO A 1 112 ? 13.383 -12.368 -1.689 1.00 93.00 112 PRO A N 1
ATOM 873 C CA . PRO A 1 112 ? 12.047 -12.169 -1.136 1.00 93.00 112 PRO A CA 1
ATOM 874 C C . PRO A 1 112 ? 11.803 -10.698 -0.783 1.00 93.00 112 PRO A C 1
ATOM 876 O O . PRO A 1 112 ? 12.699 -10.040 -0.239 1.00 93.00 112 PRO A O 1
ATOM 879 N N . LEU A 1 113 ? 10.582 -10.201 -1.006 1.00 93.38 113 LEU A N 1
ATOM 880 C CA . LEU A 1 113 ? 10.236 -8.787 -0.812 1.00 93.38 113 LEU A CA 1
ATOM 881 C C . LEU A 1 113 ? 10.618 -8.235 0.573 1.00 93.38 113 LEU A C 1
ATOM 883 O O . LEU A 1 113 ? 11.132 -7.124 0.682 1.00 93.38 113 LEU A O 1
ATOM 887 N N . MET A 1 114 ? 10.441 -9.017 1.640 1.00 94.25 114 MET A N 1
ATOM 888 C CA . MET A 1 114 ? 10.803 -8.593 3.002 1.00 94.25 114 MET A CA 1
ATOM 889 C C . MET A 1 114 ? 12.317 -8.537 3.242 1.00 94.25 114 MET A C 1
ATOM 891 O O . MET A 1 114 ? 12.788 -7.707 4.022 1.00 94.25 114 MET A O 1
ATOM 895 N N . THR A 1 115 ? 13.095 -9.370 2.551 1.00 93.44 115 THR A N 1
ATOM 896 C CA . THR A 1 115 ? 14.561 -9.287 2.561 1.00 93.44 115 THR A CA 1
ATOM 897 C C . THR A 1 115 ? 15.020 -8.042 1.808 1.00 93.44 115 THR A C 1
ATOM 899 O O . THR A 1 115 ? 15.841 -7.280 2.322 1.00 93.44 115 THR A O 1
ATOM 902 N N . ALA A 1 116 ? 14.441 -7.789 0.629 1.00 93.00 116 ALA A N 1
ATOM 903 C CA . ALA A 1 116 ? 14.712 -6.590 -0.158 1.00 93.00 116 ALA A CA 1
ATOM 904 C C . ALA A 1 116 ? 14.362 -5.311 0.625 1.00 93.00 116 ALA A C 1
ATOM 906 O O . ALA A 1 116 ? 15.154 -4.370 0.651 1.00 93.00 116 ALA A O 1
ATOM 907 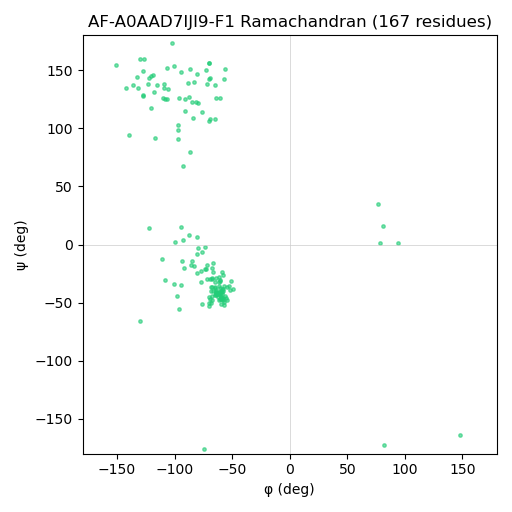N N . LEU A 1 117 ? 13.250 -5.320 1.369 1.00 92.19 117 LEU A N 1
ATOM 908 C CA . LEU A 1 117 ? 12.822 -4.227 2.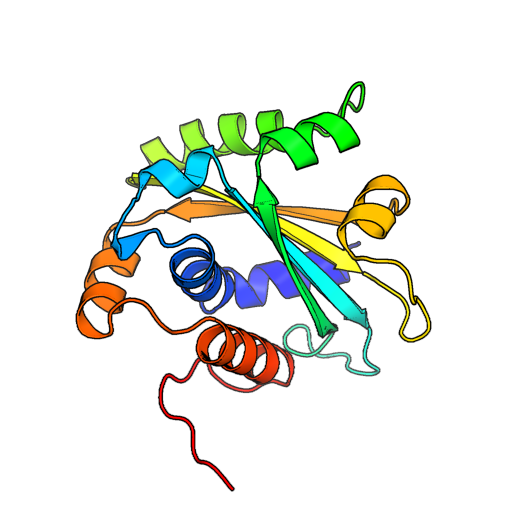249 1.00 92.19 117 LEU A CA 1
ATOM 909 C C . LEU A 1 117 ? 13.877 -3.810 3.278 1.00 92.19 117 LEU A C 1
ATOM 911 O O . LEU A 1 117 ? 14.016 -2.626 3.584 1.00 92.19 117 LEU A O 1
ATOM 915 N N . GLY A 1 118 ? 14.639 -4.764 3.811 1.00 90.25 118 GLY A N 1
ATOM 916 C CA . GLY A 1 118 ? 15.710 -4.465 4.758 1.00 90.25 118 GLY A CA 1
ATOM 917 C C . GLY A 1 118 ? 16.982 -3.915 4.120 1.00 90.25 118 GLY A C 1
ATOM 918 O O . GLY A 1 118 ? 17.750 -3.239 4.807 1.00 90.25 118 GLY A O 1
ATOM 919 N N . GLN A 1 119 ? 17.205 -4.179 2.835 1.00 87.62 119 GLN A N 1
ATOM 920 C CA . GLN A 1 119 ? 18.486 -3.951 2.161 1.00 87.62 119 GLN A CA 1
ATOM 921 C C . GLN A 1 119 ? 18.462 -2.771 1.186 1.00 87.62 119 GLN A C 1
ATOM 923 O O . GLN A 1 119 ? 19.490 -2.129 0.988 1.00 87.62 119 GLN A O 1
ATOM 928 N N . LEU A 1 120 ? 17.314 -2.481 0.575 1.00 79.88 120 LEU A N 1
ATOM 929 C CA . LEU A 1 120 ? 17.184 -1.423 -0.421 1.00 79.88 120 LEU A CA 1
ATOM 930 C C . LEU A 1 120 ? 16.987 -0.051 0.234 1.00 79.88 120 LEU A C 1
ATOM 932 O O . LEU A 1 120 ? 16.247 0.103 1.206 1.00 79.88 120 LEU A O 1
ATOM 936 N N . SER A 1 121 ? 17.638 0.964 -0.334 1.00 71.31 121 SER A N 1
ATOM 937 C CA . SER A 1 121 ? 17.456 2.374 0.035 1.00 71.31 121 SER A CA 1
ATOM 938 C C . SER A 1 121 ? 16.288 3.034 -0.709 1.00 71.31 121 SER A C 1
ATOM 940 O O . SER A 1 121 ? 15.790 4.074 -0.282 1.00 71.31 121 SER A O 1
ATOM 942 N N . THR A 1 122 ? 15.825 2.427 -1.805 1.00 78.81 122 THR A N 1
ATOM 943 C CA . THR A 1 122 ? 14.783 2.935 -2.706 1.00 78.81 122 THR A CA 1
ATOM 944 C C . THR A 1 122 ? 13.401 2.418 -2.314 1.00 78.81 122 THR A C 1
ATOM 946 O O . THR A 1 122 ? 12.774 1.631 -3.024 1.00 78.81 122 THR A O 1
ATOM 949 N N . MET A 1 123 ? 12.918 2.876 -1.161 1.00 89.06 123 MET A N 1
ATOM 950 C CA . MET A 1 123 ? 11.549 2.640 -0.711 1.00 89.06 123 MET A CA 1
ATOM 951 C C . MET A 1 123 ? 10.814 3.965 -0.539 1.00 89.06 123 MET A C 1
ATOM 953 O O . MET A 1 123 ? 11.388 4.948 -0.071 1.00 89.06 123 MET A O 1
ATOM 957 N N . THR A 1 124 ? 9.518 3.958 -0.832 1.00 90.44 124 THR A N 1
ATOM 958 C CA . THR A 1 124 ? 8.615 5.049 -0.463 1.00 90.44 124 THR A CA 1
ATOM 959 C C . THR A 1 124 ? 7.488 4.563 0.436 1.00 90.44 124 THR A C 1
ATOM 961 O O . THR A 1 124 ? 7.048 3.415 0.352 1.00 90.44 124 THR A O 1
ATOM 964 N N . MET A 1 125 ? 7.083 5.431 1.360 1.00 92.19 125 MET A N 1
ATOM 965 C CA . MET A 1 125 ? 6.023 5.168 2.326 1.00 92.19 125 MET A CA 1
ATOM 966 C C . MET A 1 125 ? 4.807 6.005 1.949 1.00 92.19 125 MET A C 1
ATOM 968 O O . MET A 1 125 ? 4.911 7.224 1.856 1.00 92.19 125 MET A O 1
ATOM 972 N N . HIS A 1 126 ? 3.663 5.353 1.775 1.00 91.69 126 HIS A N 1
ATOM 973 C CA . HIS A 1 126 ? 2.415 5.976 1.341 1.00 91.69 126 HIS A CA 1
ATOM 974 C C . HIS A 1 126 ? 1.371 5.837 2.445 1.00 91.69 126 HIS A C 1
ATOM 976 O O . HIS A 1 126 ? 0.691 4.809 2.536 1.00 91.69 126 HIS A O 1
ATOM 982 N N . PRO A 1 127 ? 1.279 6.824 3.348 1.00 91.88 127 PRO A N 1
ATOM 983 C CA . PRO A 1 127 ? 0.237 6.861 4.358 1.00 91.88 127 PRO A CA 1
ATOM 984 C C . PRO A 1 127 ? -1.089 7.297 3.723 1.00 91.88 127 PRO A C 1
ATOM 986 O O . PRO A 1 127 ? -1.256 8.437 3.273 1.00 91.88 127 PRO A O 1
ATOM 989 N N . LEU A 1 128 ? -2.056 6.385 3.711 1.00 92.62 128 LEU A N 1
ATOM 990 C CA . LEU A 1 128 ? -3.368 6.589 3.107 1.00 92.62 128 LEU A CA 1
ATOM 991 C C . LEU A 1 128 ? -4.447 6.715 4.176 1.00 92.62 128 LEU A C 1
ATOM 993 O O . LEU A 1 128 ? -4.469 5.962 5.149 1.00 92.62 128 LEU A O 1
ATOM 997 N N . GLY A 1 129 ? -5.365 7.660 3.975 1.00 91.88 129 GLY A N 1
ATOM 998 C CA . GLY A 1 129 ? -6.542 7.807 4.824 1.00 91.88 129 GLY A CA 1
ATOM 999 C C . GLY A 1 129 ? -7.546 6.677 4.591 1.00 91.88 129 GLY A C 1
ATOM 1000 O O . GLY A 1 129 ? -7.823 6.277 3.458 1.00 91.88 129 GLY A O 1
ATOM 1001 N N . VAL A 1 130 ? -8.112 6.164 5.676 1.00 92.00 130 VAL A N 1
ATOM 1002 C CA . VAL A 1 130 ? -9.135 5.117 5.658 1.00 92.00 130 VAL A CA 1
ATOM 1003 C C . VAL A 1 130 ? -10.501 5.790 5.767 1.00 92.00 130 VAL A C 1
ATOM 1005 O O . VAL A 1 130 ? -10.978 6.054 6.861 1.00 92.00 130 VAL A O 1
ATOM 1008 N N . PHE A 1 131 ? -11.128 6.120 4.640 1.00 92.56 131 PHE A N 1
ATOM 1009 C CA . PHE A 1 131 ? -12.387 6.879 4.622 1.00 92.56 131 PHE A CA 1
ATOM 1010 C C . PHE A 1 131 ? -13.635 5.995 4.550 1.00 92.56 131 PHE A C 1
ATOM 1012 O O . PHE A 1 131 ? -13.634 4.950 3.897 1.00 92.56 131 PHE A O 1
ATOM 1019 N N . ASN A 1 132 ? -14.734 6.453 5.159 1.00 90.88 132 ASN A N 1
ATOM 1020 C CA . ASN A 1 132 ? -16.003 5.720 5.155 1.00 90.88 132 ASN A CA 1
ATOM 1021 C C . ASN A 1 132 ? -16.606 5.567 3.746 1.00 90.88 132 ASN A C 1
ATOM 1023 O O . ASN A 1 132 ? -17.243 4.559 3.469 1.00 90.88 132 ASN A O 1
ATOM 1027 N N . VAL A 1 133 ? -16.348 6.511 2.830 1.00 90.00 133 VAL A N 1
ATOM 1028 C CA . VAL A 1 133 ? -16.786 6.400 1.425 1.00 90.00 133 VAL A CA 1
ATOM 1029 C C . VAL A 1 133 ? -16.243 5.133 0.753 1.00 90.00 133 VAL A C 1
ATOM 1031 O O . VAL A 1 133 ? -16.989 4.432 0.076 1.00 90.00 133 VAL A O 1
ATOM 1034 N N . HIS A 1 134 ? -14.982 4.768 1.015 1.00 89.75 134 HIS A N 1
ATOM 1035 C CA . HIS A 1 134 ? -14.401 3.529 0.497 1.00 89.75 134 HIS A CA 1
ATOM 1036 C C . HIS A 1 134 ? -15.070 2.302 1.115 1.00 89.75 134 HIS A C 1
ATOM 1038 O O . HIS A 1 134 ? -15.358 1.344 0.403 1.00 89.75 134 HIS A O 1
ATOM 1044 N N . ARG A 1 135 ? -15.374 2.346 2.420 1.00 89.12 135 ARG A N 1
ATOM 1045 C CA . ARG A 1 135 ? -16.100 1.270 3.104 1.00 89.12 135 ARG A CA 1
ATOM 1046 C C . ARG A 1 135 ? -17.447 1.009 2.444 1.00 89.12 135 ARG A C 1
ATOM 1048 O O . ARG A 1 135 ? -17.719 -0.132 2.092 1.00 89.12 135 ARG A O 1
ATOM 1055 N N . THR A 1 136 ? -18.258 2.049 2.261 1.00 88.31 136 THR A N 1
ATOM 1056 C CA . THR A 1 136 ? -19.603 1.933 1.687 1.00 88.31 136 THR A CA 1
ATOM 1057 C C . THR A 1 136 ? -19.558 1.357 0.274 1.00 88.31 136 THR A C 1
ATOM 1059 O O . THR A 1 136 ? -20.283 0.409 -0.019 1.00 88.31 136 THR A O 1
ATOM 1062 N N . SER A 1 137 ? -18.671 1.871 -0.585 1.00 86.44 137 SER A N 1
ATOM 1063 C CA . SER A 1 137 ? -18.535 1.379 -1.961 1.00 86.44 137 SER A CA 1
ATOM 1064 C C . SER A 1 137 ? -18.068 -0.077 -2.015 1.00 86.44 137 SER A C 1
ATOM 1066 O O . SER A 1 137 ? -18.581 -0.872 -2.795 1.00 86.44 137 SER A O 1
ATOM 1068 N N . LEU A 1 138 ? -17.110 -0.456 -1.166 1.00 88.25 138 LEU A N 1
ATOM 1069 C CA . LEU A 1 138 ? -16.540 -1.804 -1.171 1.00 88.25 138 LEU A CA 1
ATOM 1070 C C . LEU A 1 138 ? -17.410 -2.832 -0.437 1.00 88.25 138 LEU A C 1
ATOM 1072 O O . LEU A 1 138 ? -17.342 -4.013 -0.762 1.00 88.25 138 LEU A O 1
ATOM 1076 N N . GLN A 1 139 ? -18.260 -2.418 0.505 1.00 88.31 139 GLN A N 1
ATOM 1077 C CA . GLN A 1 139 ? -19.218 -3.309 1.170 1.00 88.31 139 GLN A CA 1
ATOM 1078 C C . GLN A 1 139 ? -20.215 -3.941 0.195 1.00 88.31 139 GLN A C 1
ATOM 1080 O O . GLN A 1 139 ? -20.625 -5.074 0.417 1.00 88.31 139 GLN A O 1
ATOM 1085 N N . GLN A 1 140 ? -20.560 -3.247 -0.893 1.00 85.94 140 GLN A N 1
ATOM 1086 C CA . GLN A 1 140 ? -21.434 -3.783 -1.943 1.00 85.94 140 GLN A CA 1
ATOM 1087 C C . GLN A 1 140 ? -20.798 -4.955 -2.705 1.00 85.94 140 GLN A C 1
ATOM 1089 O O . GLN A 1 140 ? -21.500 -5.774 -3.287 1.00 85.94 140 GLN A O 1
ATOM 1094 N N . ILE A 1 141 ? -19.467 -5.026 -2.698 1.00 85.69 141 ILE A N 1
ATOM 1095 C CA . ILE A 1 141 ? -18.672 -6.014 -3.432 1.00 85.69 141 ILE A CA 1
ATOM 1096 C C . ILE A 1 141 ? -18.211 -7.130 -2.494 1.00 85.69 141 ILE A C 1
ATOM 1098 O O . ILE A 1 141 ? -18.116 -8.291 -2.884 1.00 85.69 141 ILE A O 1
ATOM 1102 N N . GLY A 1 142 ? -17.933 -6.774 -1.242 1.00 88.06 142 GLY A N 1
ATOM 1103 C CA . GLY A 1 142 ? -17.380 -7.670 -0.245 1.00 88.06 142 GLY A CA 1
ATOM 1104 C C . GLY A 1 142 ? -15.861 -7.821 -0.346 1.00 88.06 142 GLY A C 1
ATOM 1105 O O . GLY A 1 142 ? -15.157 -7.107 -1.070 1.00 88.06 142 GLY A O 1
ATOM 1106 N N . GLN A 1 143 ? -15.353 -8.750 0.459 1.00 91.00 143 GLN A N 1
ATOM 1107 C CA . GLN A 1 143 ? -13.939 -9.085 0.525 1.00 91.00 143 GLN A CA 1
ATO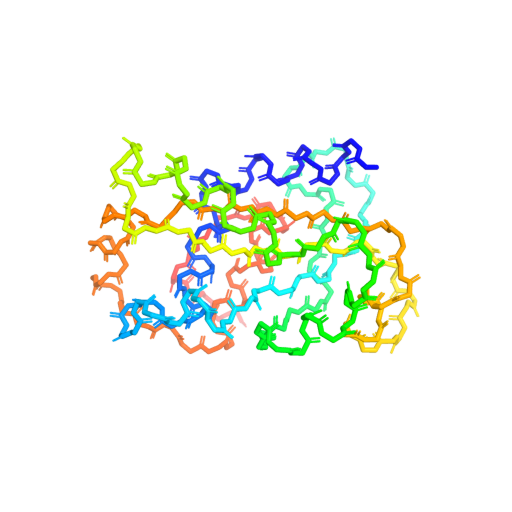M 1108 C C . GLN A 1 143 ? -13.568 -10.002 -0.642 1.00 91.00 143 GLN A C 1
ATOM 1110 O O . GLN A 1 143 ? -14.109 -11.099 -0.773 1.00 91.00 143 GLN A O 1
ATOM 1115 N N . LEU A 1 144 ? -12.611 -9.577 -1.461 1.00 90.69 144 LEU A N 1
ATOM 1116 C CA . LEU A 1 144 ? -12.123 -10.374 -2.578 1.00 90.69 144 LEU A CA 1
ATOM 1117 C C . LEU A 1 144 ? -11.117 -11.437 -2.112 1.00 90.69 144 LEU A C 1
ATOM 1119 O O . LEU A 1 144 ? -10.304 -11.158 -1.219 1.00 90.69 144 LEU A O 1
ATOM 1123 N N . PRO A 1 145 ? -11.093 -12.613 -2.769 1.00 92.25 145 PRO A N 1
ATOM 1124 C CA . PRO A 1 145 ? -9.991 -13.559 -2.662 1.00 92.25 145 PRO A CA 1
ATOM 1125 C C . PRO A 1 145 ? -8.653 -12.918 -3.033 1.00 92.25 145 PRO A C 1
ATOM 1127 O O . PRO A 1 145 ? -8.586 -12.032 -3.889 1.00 92.25 145 PRO A O 1
ATOM 1130 N N . GLU A 1 146 ? -7.574 -13.427 -2.439 1.00 92.00 146 GLU A N 1
ATOM 1131 C CA . GLU A 1 146 ? -6.228 -12.879 -2.622 1.00 92.00 146 GLU A CA 1
ATOM 1132 C C . GLU A 1 146 ? -5.807 -12.772 -4.088 1.00 92.00 146 GLU A C 1
ATOM 1134 O O . GLU A 1 146 ? -5.361 -11.722 -4.551 1.00 92.00 146 GLU A O 1
ATOM 1139 N N . VAL A 1 147 ? -6.026 -13.849 -4.839 1.00 92.62 147 VAL A N 1
ATOM 1140 C CA . VAL A 1 147 ? -5.702 -13.924 -6.266 1.00 92.62 147 VAL A CA 1
ATOM 1141 C C . VAL A 1 147 ? -6.410 -12.826 -7.063 1.00 92.62 147 VAL A C 1
ATOM 1143 O O . VAL A 1 147 ? -5.811 -12.232 -7.955 1.00 92.62 147 VAL A O 1
ATOM 1146 N N . MET A 1 148 ? -7.663 -12.506 -6.729 1.00 91.81 148 MET A N 1
ATOM 1147 C CA . MET A 1 148 ? -8.453 -11.533 -7.482 1.00 91.81 148 MET A CA 1
ATOM 1148 C C . MET A 1 148 ? -7.934 -10.109 -7.294 1.00 91.81 148 MET A C 1
ATOM 1150 O O . MET A 1 148 ? -7.636 -9.436 -8.281 1.00 91.81 148 MET A O 1
ATOM 1154 N N . TRP A 1 149 ? -7.764 -9.640 -6.054 1.00 92.56 149 TRP A N 1
ATOM 1155 C CA . TRP A 1 149 ? -7.294 -8.265 -5.850 1.00 92.56 149 TRP A CA 1
ATOM 1156 C C . TRP A 1 149 ? -5.847 -8.073 -6.327 1.00 92.56 149 TRP A C 1
ATOM 1158 O O . TRP A 1 149 ? -5.514 -6.989 -6.811 1.00 92.56 149 TRP A O 1
ATOM 1168 N N . LYS A 1 150 ? -5.003 -9.118 -6.273 1.00 93.81 150 LYS A N 1
ATOM 1169 C CA . LYS A 1 150 ? -3.651 -9.093 -6.862 1.00 93.81 150 LYS A CA 1
ATOM 1170 C C . LYS A 1 150 ? -3.698 -8.935 -8.380 1.00 93.81 150 LYS A C 1
ATOM 1172 O O . LYS A 1 150 ? -2.952 -8.124 -8.929 1.00 93.81 150 LYS A O 1
ATOM 1177 N N . THR A 1 151 ? -4.599 -9.647 -9.055 1.00 91.38 151 THR A N 1
ATOM 1178 C CA . THR A 1 151 ? -4.814 -9.485 -10.499 1.00 91.38 151 THR A CA 1
ATOM 1179 C C . THR A 1 151 ? -5.313 -8.082 -10.835 1.00 91.38 151 THR A C 1
ATOM 1181 O O . THR A 1 151 ? -4.792 -7.466 -11.763 1.00 91.38 151 THR A O 1
ATOM 1184 N N . CYS A 1 152 ? -6.250 -7.524 -10.060 1.00 90.56 152 CYS A N 1
ATOM 1185 C CA . CYS A 1 152 ? -6.690 -6.140 -10.256 1.00 90.56 152 CYS A CA 1
ATOM 1186 C C . CYS A 1 152 ? -5.534 -5.142 -10.126 1.00 90.56 152 CYS A C 1
ATOM 1188 O O . CYS A 1 152 ? -5.378 -4.282 -10.989 1.00 90.56 152 CYS A O 1
ATOM 1190 N N . LEU A 1 153 ? -4.705 -5.279 -9.084 1.00 92.25 153 LEU A N 1
ATOM 1191 C CA . LEU A 1 153 ? -3.519 -4.442 -8.898 1.00 92.25 153 LEU A CA 1
ATOM 1192 C C . LEU A 1 153 ? -2.576 -4.554 -10.107 1.00 92.25 153 LEU A C 1
ATOM 1194 O O . LEU A 1 153 ? -2.163 -3.541 -10.661 1.00 92.25 153 LEU A O 1
ATOM 1198 N N . SER A 1 154 ? -2.277 -5.774 -10.559 1.00 92.44 154 SER A N 1
ATOM 1199 C CA . SER A 1 154 ? -1.423 -6.003 -11.733 1.00 92.44 154 SER A CA 1
ATOM 1200 C C . SER A 1 154 ? -1.982 -5.347 -13.004 1.00 92.44 154 SER A C 1
ATOM 1202 O O . SER A 1 154 ? -1.244 -4.694 -13.744 1.00 92.44 154 SER A O 1
ATOM 1204 N N . ASN A 1 155 ? -3.296 -5.448 -13.229 1.00 88.50 155 ASN A N 1
ATOM 1205 C CA . ASN A 1 155 ? -3.969 -4.841 -14.378 1.00 88.50 155 ASN A CA 1
ATOM 1206 C C . ASN A 1 155 ? -3.898 -3.312 -14.352 1.00 88.50 155 ASN A C 1
ATOM 1208 O O . ASN A 1 155 ? -3.609 -2.696 -15.379 1.00 88.50 155 ASN A O 1
ATOM 1212 N N . VAL A 1 156 ? -4.116 -2.696 -13.187 1.00 86.75 156 VAL A N 1
ATOM 1213 C CA . VAL A 1 156 ? -4.017 -1.237 -13.034 1.00 86.75 156 VAL A CA 1
ATOM 1214 C C . VAL A 1 156 ? -2.610 -0.741 -13.344 1.00 86.75 156 VAL A C 1
ATOM 1216 O O . VAL A 1 156 ? -2.444 0.237 -14.074 1.00 86.75 156 VAL A O 1
ATOM 1219 N N . LEU A 1 157 ? -1.591 -1.456 -12.868 1.00 88.19 157 LEU A N 1
ATOM 1220 C CA . LEU A 1 157 ? -0.189 -1.105 -13.105 1.00 88.19 157 LEU A CA 1
ATOM 1221 C C . LEU A 1 157 ? 0.235 -1.262 -14.570 1.00 88.19 157 LEU A C 1
ATOM 1223 O O . LEU A 1 157 ? 1.179 -0.620 -15.021 1.00 88.19 157 LEU A O 1
ATOM 1227 N N . ARG A 1 158 ? -0.512 -2.043 -15.353 1.00 86.75 158 ARG A N 1
ATOM 1228 C CA . ARG A 1 158 ? -0.360 -2.141 -16.813 1.00 86.75 158 ARG A CA 1
ATOM 1229 C C . ARG A 1 158 ? -1.171 -1.092 -17.584 1.00 86.75 158 ARG A C 1
ATOM 1231 O O . ARG A 1 158 ? -1.237 -1.158 -18.806 1.00 86.75 158 ARG A O 1
ATOM 1238 N N . GLY A 1 159 ? -1.773 -0.121 -16.895 1.00 80.50 159 GLY A N 1
ATOM 1239 C CA . GLY A 1 159 ? -2.556 0.963 -17.498 1.00 80.50 159 GLY A CA 1
ATOM 1240 C C . GLY A 1 159 ? -4.058 0.687 -17.574 1.00 80.50 159 GLY A C 1
ATOM 1241 O O . GLY A 1 159 ? -4.804 1.540 -18.048 1.00 80.50 159 GLY A O 1
ATOM 1242 N N . GLY A 1 160 ? -4.513 -0.468 -17.083 1.00 80.00 160 GLY A N 1
ATOM 1243 C CA . GLY A 1 160 ? -5.929 -0.804 -16.984 1.00 80.00 160 GLY A CA 1
ATOM 1244 C C . GLY A 1 160 ? -6.655 -0.061 -15.858 1.00 80.00 160 GLY A C 1
ATOM 1245 O O . GLY A 1 160 ? -6.094 0.787 -15.157 1.00 80.00 160 GLY A O 1
ATOM 1246 N N . LEU A 1 161 ? -7.931 -0.399 -15.675 1.00 78.88 161 LEU A N 1
ATOM 1247 C CA . LEU A 1 161 ? -8.754 0.061 -14.556 1.00 78.88 161 LEU A CA 1
ATOM 1248 C C . LEU A 1 161 ? -8.850 -1.023 -13.485 1.00 78.88 161 LEU A C 1
ATOM 1250 O O . LEU A 1 161 ? -8.778 -2.217 -13.787 1.00 78.88 161 LEU A O 1
ATOM 1254 N N . PHE A 1 162 ? -9.064 -0.603 -12.238 1.00 76.00 162 PHE A N 1
ATOM 1255 C CA . PHE A 1 162 ? -9.411 -1.538 -11.179 1.00 76.00 162 PHE A CA 1
ATOM 1256 C C . PHE A 1 162 ? -10.821 -2.062 -11.468 1.00 76.00 162 PHE A C 1
ATOM 1258 O O . PHE A 1 162 ? -11.797 -1.323 -11.359 1.00 76.00 162 PHE A O 1
ATOM 1265 N N . SER A 1 163 ? -10.925 -3.320 -11.892 1.00 74.25 163 SER A N 1
ATOM 1266 C CA . SER A 1 163 ? -12.189 -3.937 -12.292 1.00 74.25 163 SER A CA 1
ATOM 1267 C C . SER A 1 163 ? -12.390 -5.246 -11.555 1.00 74.25 163 SER A C 1
ATOM 1269 O O . SER A 1 163 ? -11.544 -6.132 -11.601 1.00 74.25 163 SER A O 1
ATOM 1271 N N . PHE A 1 164 ? -13.558 -5.379 -10.935 1.00 68.94 164 PHE A N 1
ATOM 1272 C CA . PHE A 1 164 ? -14.024 -6.609 -10.294 1.00 68.94 164 PHE A CA 1
ATOM 1273 C C . PHE A 1 164 ? -14.507 -7.658 -11.306 1.00 68.94 164 PHE A C 1
ATOM 1275 O O . PHE A 1 164 ? -14.827 -8.784 -10.936 1.00 68.94 164 PHE A O 1
ATOM 1282 N N . THR A 1 165 ? -14.563 -7.290 -12.589 1.00 62.72 165 THR A N 1
ATOM 1283 C CA . THR A 1 165 ? -15.021 -8.161 -13.671 1.00 62.72 165 THR A CA 1
ATOM 1284 C C . THR A 1 165 ? -13.808 -8.787 -14.343 1.00 62.72 165 THR A C 1
ATOM 1286 O O . THR A 1 165 ? -13.116 -8.132 -15.126 1.00 62.72 165 THR A O 1
ATOM 1289 N N . PHE A 1 166 ? -13.543 -10.056 -14.039 1.00 52.38 166 PHE A N 1
ATOM 1290 C CA . PHE A 1 166 ? -12.490 -10.824 -14.695 1.00 52.38 166 PHE A CA 1
ATOM 1291 C C . PHE A 1 166 ? -13.082 -11.537 -15.908 1.00 52.38 166 PHE A C 1
ATOM 1293 O O . PHE A 1 166 ? -13.936 -12.409 -15.765 1.00 52.38 166 PHE A O 1
ATOM 1300 N N . ARG A 1 167 ? -12.639 -11.169 -17.112 1.00 41.97 167 ARG A N 1
ATOM 1301 C CA . ARG A 1 167 ? -12.858 -12.007 -18.294 1.00 41.97 167 ARG A CA 1
ATOM 1302 C C . ARG A 1 167 ? -11.736 -13.037 -18.312 1.00 41.97 167 ARG A C 1
ATOM 1304 O O . ARG A 1 167 ? -10.585 -12.672 -18.526 1.00 41.97 167 ARG A O 1
ATOM 1311 N N . THR A 1 168 ? -12.060 -14.292 -18.031 1.00 35.31 168 THR A N 1
ATOM 1312 C CA . THR A 1 168 ? -11.161 -15.411 -18.321 1.00 35.31 168 THR A CA 1
ATOM 1313 C C . THR A 1 168 ? -11.115 -15.562 -19.836 1.00 35.31 168 THR A C 1
ATOM 1315 O O . THR A 1 168 ? -12.119 -15.940 -20.439 1.00 35.31 168 THR A O 1
ATOM 1318 N N . SER A 1 169 ? -10.001 -15.159 -20.442 1.00 35.78 169 SER A N 1
ATOM 1319 C CA . SER A 1 169 ? -9.650 -15.515 -21.819 1.00 35.78 169 SER A CA 1
ATOM 1320 C C . SER A 1 169 ? -9.145 -16.946 -21.880 1.00 35.78 169 SER A C 1
ATOM 1322 O O . SER A 1 169 ? -8.310 -17.262 -20.999 1.00 35.78 169 SER A O 1
#

Sequence (169 aa):
MQDINQWAEVHNGDCLPIVAWQALGLLSNLEARKSKILVIGLCRTASTTPRTYYTLKEVYVASTAEVKRIFKGRSNNPGRVLREHEEIRLKDGALGAMLILTLEMTADDSRPLMTALGQLSTMTMHPLGVFNVHRTSLQQIGQLPEVMWKTCLSNVLRGGLFSFTFRTS

Solvent-accessible surface area (backbone atoms only — not comparable to full-atom values): 9590 Å² total; per-residue (Å²): 112,71,64,64,50,50,27,43,61,67,33,57,80,62,46,52,54,54,46,48,40,47,73,55,40,37,89,86,36,61,71,33,40,76,47,38,31,45,37,38,33,28,23,78,48,95,49,90,47,53,65,35,30,36,39,71,70,48,74,48,79,40,44,43,68,62,52,48,61,63,36,60,93,44,90,84,27,70,75,54,56,40,50,63,45,22,65,53,27,42,75,74,64,24,82,28,39,32,43,35,38,40,31,73,42,62,89,83,62,81,65,55,67,74,59,43,64,62,72,56,86,61,61,48,78,47,71,39,65,40,43,64,70,58,50,61,64,42,61,78,74,52,84,62,58,69,71,56,54,51,50,25,53,43,40,28,24,71,63,49,66,77,54,95,74,80,80,87,125

Mean predicted aligned error: 4.87 Å

Foldseek 3Di:
DVLVVLLCVVCLVAQPLLLCCQVQVCLPPVCSLVFKEKEWEWEADPDPDSQQRTATDDIDIDTLVLQCVLCPPPPPRLNVVQVVVQVVLVVVVFPGKHKYKYAYDHPPDPDDRSVCSSPDPGIDIDIHGHHVVSSVVCVVVHHDDPVQSVVLRRQSNNVHHNDSDDDDD

Organism: NCBI:txid1033252